Protein AF-A0A2S9FFW2-F1 (afdb_monomer_lite)

Foldseek 3Di:
DQDPLLVVLVVLLVCLVPPPDVVSNVLSPQLSVLSVQLVVCVVVDDPVNVVSNVSSVVSVVVSVVVVVVVVD

Structure (mmCIF, N/CA/C/O backbone):
data_AF-A0A2S9FFW2-F1
#
_entry.id   AF-A0A2S9FFW2-F1
#
loop_
_atom_site.group_PDB
_atom_site.id
_atom_site.type_symbol
_atom_site.label_atom_id
_atom_site.label_alt_id
_atom_site.label_comp_id
_atom_site.label_asym_id
_atom_site.label_entity_id
_atom_site.label_seq_id
_atom_site.pdbx_PDB_ins_code
_atom_site.Cartn_x
_atom_site.Cartn_y
_atom_site.Cartn_z
_atom_site.occupancy
_atom_site.B_iso_or_equiv
_atom_site.auth_seq_id
_atom_site.auth_comp_id
_atom_site.auth_asym_id
_atom_site.auth_atom_id
_atom_site.pdbx_PDB_model_num
ATOM 1 N N . MET A 1 1 ? 20.350 1.958 1.079 1.00 55.03 1 MET A N 1
ATOM 2 C CA . MET A 1 1 ? 19.715 3.287 0.960 1.00 55.03 1 MET A CA 1
ATOM 3 C C . MET A 1 1 ? 18.213 3.073 0.985 1.00 55.03 1 MET A C 1
ATOM 5 O O . MET A 1 1 ? 17.709 2.430 0.075 1.00 55.03 1 MET A O 1
ATOM 9 N N . THR A 1 2 ? 17.522 3.495 2.044 1.00 67.31 2 THR A N 1
ATOM 10 C CA . THR A 1 2 ? 16.053 3.514 2.069 1.00 67.31 2 THR A CA 1
ATOM 11 C C . THR A 1 2 ? 15.575 4.740 1.298 1.00 67.31 2 THR A C 1
ATOM 13 O O . THR A 1 2 ? 16.085 5.836 1.505 1.00 67.31 2 THR A O 1
ATOM 16 N N . SER A 1 3 ? 14.667 4.553 0.339 1.00 89.69 3 SER A N 1
ATOM 17 C CA . SER A 1 3 ? 14.004 5.677 -0.328 1.00 89.69 3 SER A CA 1
ATOM 18 C C . SER A 1 3 ? 12.906 6.242 0.579 1.00 89.69 3 SER A C 1
ATOM 20 O O . SER A 1 3 ? 12.389 5.530 1.442 1.00 89.69 3 SER A O 1
ATOM 22 N N . ILE A 1 4 ? 12.484 7.486 0.335 1.00 95.69 4 ILE A N 1
ATOM 23 C CA . ILE A 1 4 ? 11.346 8.112 1.039 1.00 95.69 4 ILE A CA 1
ATOM 24 C C . ILE A 1 4 ? 10.092 7.221 0.966 1.00 95.69 4 ILE A C 1
ATOM 26 O O . ILE A 1 4 ? 9.352 7.087 1.934 1.00 95.69 4 ILE A O 1
ATOM 30 N N . LEU A 1 5 ? 9.875 6.548 -0.166 1.00 95.62 5 LEU A N 1
ATOM 31 C CA . LEU A 1 5 ? 8.745 5.636 -0.358 1.00 95.62 5 LEU A CA 1
ATOM 32 C C . LEU A 1 5 ? 8.863 4.359 0.490 1.00 95.62 5 LEU A C 1
ATOM 34 O O . LEU A 1 5 ? 7.854 3.851 0.972 1.00 95.62 5 LEU A O 1
ATOM 38 N N . GLN A 1 6 ? 10.079 3.853 0.715 1.00 96.94 6 GLN A N 1
ATOM 39 C CA . GLN A 1 6 ? 10.308 2.712 1.604 1.00 96.94 6 GLN A CA 1
ATOM 40 C C . GLN A 1 6 ? 9.995 3.074 3.065 1.00 96.94 6 GLN A C 1
ATOM 42 O O . GLN A 1 6 ? 9.421 2.264 3.796 1.00 96.94 6 GLN A O 1
ATOM 47 N N . GLU A 1 7 ? 10.359 4.287 3.482 1.00 97.81 7 GLU A N 1
ATOM 48 C CA . GLU A 1 7 ? 10.060 4.814 4.816 1.00 97.81 7 GLU A CA 1
ATOM 49 C C . GLU A 1 7 ? 8.560 5.051 4.995 1.00 97.81 7 GLU A C 1
ATOM 51 O O . GLU A 1 7 ? 7.985 4.598 5.986 1.00 97.81 7 GLU A O 1
ATOM 56 N N . ASN A 1 8 ? 7.902 5.651 3.998 1.00 97.38 8 ASN A N 1
ATOM 57 C CA . ASN A 1 8 ? 6.453 5.834 3.989 1.00 97.38 8 ASN A CA 1
ATOM 58 C C . ASN A 1 8 ? 5.706 4.497 4.124 1.00 97.38 8 ASN A C 1
ATOM 60 O O . ASN A 1 8 ? 4.781 4.391 4.925 1.00 97.38 8 ASN A O 1
ATOM 64 N N . ALA A 1 9 ? 6.149 3.445 3.428 1.00 98.25 9 ALA A N 1
ATOM 65 C CA . ALA A 1 9 ? 5.550 2.117 3.552 1.00 98.25 9 ALA A CA 1
ATOM 66 C C . ALA A 1 9 ? 5.666 1.571 4.987 1.00 98.25 9 ALA A C 1
ATOM 68 O O . ALA A 1 9 ? 4.746 0.934 5.498 1.00 98.25 9 ALA A O 1
ATOM 69 N N . GLY A 1 10 ? 6.792 1.834 5.660 1.00 98.06 10 GLY A N 1
ATOM 70 C CA . GLY A 1 10 ? 6.969 1.509 7.076 1.00 98.06 10 GLY A CA 1
ATOM 71 C C . GLY A 1 10 ? 6.007 2.279 7.983 1.00 98.06 10 GLY A C 1
ATOM 72 O O . GLY A 1 10 ? 5.389 1.681 8.862 1.00 98.06 10 GLY A O 1
ATOM 73 N N . GLN A 1 11 ? 5.835 3.579 7.742 1.00 98.00 11 GLN A N 1
ATOM 74 C CA . GLN A 1 11 ? 4.920 4.422 8.514 1.00 98.00 11 GLN A CA 1
ATOM 75 C C . GLN A 1 11 ? 3.460 3.995 8.342 1.00 98.00 11 GLN A C 1
ATOM 77 O O . GLN A 1 11 ? 2.766 3.841 9.345 1.00 98.00 11 GLN A O 1
ATOM 82 N N . ILE A 1 12 ? 3.014 3.726 7.109 1.00 97.81 12 ILE A N 1
ATOM 83 C CA . ILE A 1 12 ? 1.661 3.221 6.831 1.00 97.81 12 ILE A CA 1
ATOM 84 C C . ILE A 1 12 ? 1.414 1.925 7.609 1.00 97.81 12 ILE A C 1
ATOM 86 O O . ILE A 1 12 ? 0.441 1.827 8.354 1.00 97.81 12 ILE A O 1
ATOM 90 N N . GLN A 1 13 ? 2.316 0.946 7.491 1.00 97.88 13 GLN A N 1
ATOM 91 C CA . GLN A 1 13 ? 2.167 -0.335 8.184 1.00 97.88 13 GLN A CA 1
ATOM 92 C C . GLN A 1 13 ? 2.125 -0.164 9.711 1.00 97.88 13 GLN A C 1
ATOM 94 O O . GLN A 1 13 ? 1.323 -0.812 10.384 1.00 97.88 13 GLN A O 1
ATOM 99 N N . ASN A 1 14 ? 2.955 0.726 10.265 1.00 97.75 14 ASN A N 1
ATOM 100 C CA . ASN A 1 14 ? 2.953 1.014 11.697 1.00 97.75 14 ASN A CA 1
ATOM 101 C C . ASN A 1 14 ? 1.635 1.657 12.155 1.00 97.75 14 ASN A C 1
ATOM 103 O O . ASN A 1 14 ? 1.082 1.233 13.166 1.00 97.75 14 ASN A O 1
ATOM 107 N N . LEU A 1 15 ? 1.102 2.624 11.400 1.00 96.19 15 LEU A N 1
ATOM 108 C CA . LEU A 1 15 ? -0.195 3.247 11.689 1.00 96.19 15 LEU A CA 1
ATOM 109 C C . LEU A 1 15 ? -1.328 2.211 11.707 1.00 96.19 15 LEU A C 1
ATOM 111 O O . LEU A 1 15 ? -2.143 2.206 12.626 1.00 96.19 15 LEU A O 1
ATOM 115 N N . GLY A 1 16 ? -1.341 1.289 10.741 1.00 96.00 16 GLY A N 1
ATOM 116 C CA . GLY A 1 16 ? -2.296 0.180 10.726 1.00 96.00 16 GLY A CA 1
ATOM 117 C C . GLY A 1 16 ? -2.164 -0.742 11.938 1.00 96.00 16 GLY A C 1
ATOM 118 O O . GLY A 1 16 ? -3.166 -1.098 12.555 1.00 96.00 16 GLY A O 1
ATOM 119 N N . SER A 1 17 ? -0.933 -1.092 12.319 1.00 96.06 17 SER A N 1
ATOM 120 C CA . SER A 1 17 ? -0.640 -1.932 13.489 1.00 96.06 17 SER A CA 1
ATOM 121 C C . SER A 1 17 ? -1.178 -1.332 14.796 1.00 96.06 17 SER A C 1
ATOM 123 O O . SER A 1 17 ? -1.796 -2.034 15.595 1.00 96.06 17 SER A O 1
ATOM 125 N N . VAL A 1 18 ? -1.014 -0.020 14.997 1.00 97.12 18 VAL A N 1
ATOM 126 C CA . VAL A 1 18 ? -1.455 0.660 16.230 1.00 97.12 18 VAL A CA 1
ATOM 127 C C . VAL A 1 18 ? -2.938 1.046 16.235 1.00 97.12 18 VAL A C 1
ATOM 129 O O . VAL A 1 18 ? -3.434 1.510 17.258 1.00 97.12 18 VAL A O 1
ATOM 132 N N . SER A 1 19 ? -3.663 0.838 15.131 1.00 93.88 19 SER A N 1
ATOM 133 C CA . SER A 1 19 ? -5.079 1.221 15.003 1.00 93.88 19 SER A CA 1
ATOM 134 C C . SER A 1 19 ? -6.043 0.409 15.880 1.00 93.88 19 SER A C 1
ATOM 136 O O . SER A 1 19 ? -7.200 0.794 16.019 1.00 93.88 19 SER A O 1
ATOM 138 N N . GLN A 1 20 ? -5.602 -0.733 16.427 1.00 93.19 20 GLN A N 1
ATOM 139 C CA . GLN A 1 20 ? -6.444 -1.717 17.131 1.00 93.19 20 GLN A CA 1
ATOM 140 C C . GLN A 1 20 ? -7.635 -2.247 16.305 1.00 93.19 20 GLN A C 1
ATOM 142 O O . GLN A 1 20 ? -8.508 -2.929 16.842 1.00 93.19 20 GLN A O 1
ATOM 147 N N . ASN A 1 21 ? -7.658 -1.994 14.992 1.00 95.44 21 ASN A N 1
ATOM 148 C CA . ASN A 1 21 ? -8.665 -2.497 14.071 1.00 95.44 21 ASN A CA 1
ATOM 149 C C . ASN A 1 21 ? -7.996 -3.457 13.067 1.00 95.44 21 ASN A C 1
ATOM 151 O O . ASN A 1 21 ? -7.188 -3.007 12.250 1.00 95.44 21 ASN A O 1
ATOM 155 N N . PRO A 1 22 ? -8.318 -4.766 13.090 1.00 97.06 22 PRO A N 1
ATOM 156 C CA . PRO A 1 22 ? -7.665 -5.743 12.218 1.00 97.06 22 PRO A CA 1
ATOM 157 C C . PRO A 1 22 ? -7.898 -5.457 10.729 1.00 97.0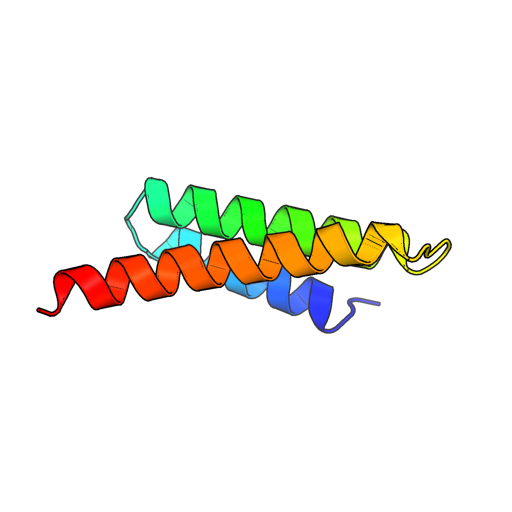6 22 PRO A C 1
ATOM 159 O O . PRO A 1 22 ? -6.993 -5.658 9.927 1.00 97.06 22 PRO A O 1
ATOM 162 N N . ILE A 1 23 ? -9.056 -4.900 10.358 1.00 96.81 23 ILE A N 1
ATOM 163 C CA . ILE A 1 23 ? -9.357 -4.538 8.966 1.00 96.81 23 ILE A CA 1
ATOM 164 C C . ILE A 1 23 ? -8.455 -3.380 8.523 1.00 96.81 23 ILE A C 1
ATOM 166 O O . ILE A 1 23 ? -7.846 -3.443 7.459 1.00 96.81 23 ILE A O 1
ATOM 170 N N . LEU A 1 24 ? -8.309 -2.336 9.346 1.00 96.06 24 LEU A N 1
ATOM 171 C CA . LEU A 1 24 ? -7.419 -1.215 9.014 1.00 96.06 24 LEU A CA 1
ATOM 172 C C . LEU A 1 24 ? -5.945 -1.644 8.983 1.00 96.06 24 LEU A C 1
ATOM 174 O O . LEU A 1 24 ? -5.186 -1.175 8.134 1.00 96.06 24 LEU A O 1
ATOM 178 N N . SER A 1 25 ? -5.550 -2.559 9.872 1.00 97.81 25 SER A N 1
ATOM 179 C CA . SER A 1 25 ? -4.208 -3.148 9.891 1.00 97.81 25 SER A CA 1
ATOM 180 C C . SER A 1 25 ? -3.880 -3.888 8.591 1.00 97.81 25 SER A C 1
ATOM 182 O O . SER A 1 25 ? -2.798 -3.692 8.025 1.00 97.81 25 SER A O 1
ATOM 184 N N . ASP A 1 26 ? -4.832 -4.664 8.068 1.00 98.44 26 ASP A N 1
ATOM 185 C CA . ASP A 1 26 ? -4.687 -5.389 6.805 1.00 98.44 26 ASP A CA 1
ATOM 186 C C . ASP A 1 26 ? -4.582 -4.434 5.609 1.00 98.44 26 ASP A C 1
ATOM 188 O O . ASP A 1 26 ? -3.664 -4.562 4.795 1.00 98.44 26 ASP A O 1
ATOM 192 N N . PHE A 1 27 ? -5.459 -3.427 5.523 1.00 98.50 27 PHE A N 1
ATOM 193 C CA . PHE A 1 27 ? -5.423 -2.427 4.446 1.00 98.50 27 PHE A CA 1
ATOM 194 C C . PHE A 1 27 ? -4.109 -1.640 4.433 1.00 98.50 27 PHE A C 1
ATOM 196 O O . PHE A 1 27 ? -3.490 -1.472 3.380 1.00 98.50 27 PHE A O 1
ATOM 203 N N . ALA A 1 28 ? -3.641 -1.202 5.603 1.00 98.25 28 ALA A N 1
ATOM 204 C CA . ALA A 1 28 ? -2.364 -0.513 5.739 1.00 98.25 28 ALA A CA 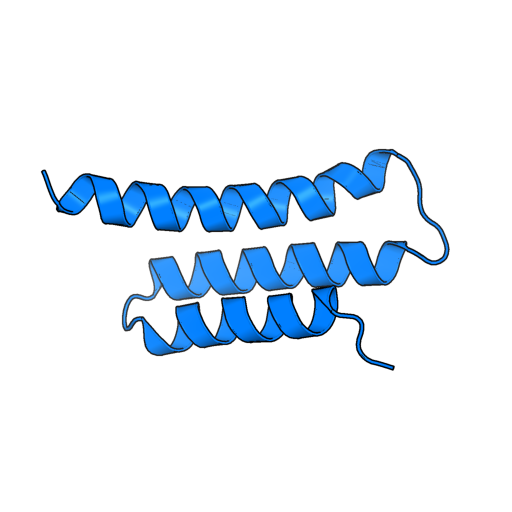1
ATOM 205 C C . ALA A 1 28 ? -1.177 -1.420 5.372 1.00 98.25 28 ALA A C 1
ATOM 207 O O . ALA A 1 28 ? -0.252 -1.003 4.669 1.00 98.25 28 ALA A O 1
ATOM 208 N N . SER A 1 29 ? -1.209 -2.685 5.793 1.00 98.44 29 SER A N 1
ATOM 209 C CA . SER A 1 29 ? -0.180 -3.665 5.436 1.00 98.44 29 SER A CA 1
ATOM 210 C C . SER A 1 29 ? -0.151 -3.936 3.932 1.00 98.44 29 SER A C 1
ATOM 212 O O . SER A 1 29 ? 0.930 -4.076 3.356 1.00 98.44 29 SER A O 1
ATOM 214 N N . LEU A 1 30 ? -1.310 -3.986 3.272 1.00 98.75 30 LEU A N 1
ATOM 215 C CA . LEU A 1 30 ? -1.407 -4.154 1.824 1.00 98.75 30 LEU A CA 1
ATOM 216 C C . LEU A 1 30 ? -0.907 -2.910 1.076 1.00 98.75 30 LEU A C 1
ATOM 218 O O . LEU A 1 30 ? -0.119 -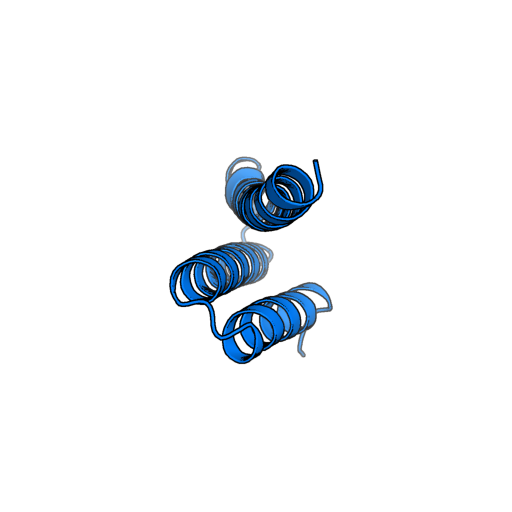3.040 0.139 1.00 98.75 30 LEU A O 1
ATOM 222 N N . ALA A 1 31 ? -1.269 -1.706 1.528 1.00 98.75 31 ALA A N 1
ATOM 223 C CA . ALA A 1 31 ? -0.775 -0.451 0.960 1.00 98.75 31 ALA A CA 1
ATOM 224 C C . ALA A 1 31 ? 0.759 -0.370 1.020 1.00 98.75 31 ALA A C 1
ATOM 226 O O . ALA A 1 31 ? 1.421 -0.074 0.022 1.00 98.75 31 ALA A O 1
ATOM 227 N N . ALA A 1 32 ? 1.340 -0.725 2.170 1.00 98.56 32 ALA A N 1
ATOM 228 C CA . ALA A 1 32 ? 2.784 -0.791 2.355 1.00 98.56 32 ALA A CA 1
ATOM 229 C C . ALA A 1 32 ? 3.456 -1.820 1.428 1.00 98.56 32 ALA A C 1
ATOM 231 O O . ALA A 1 32 ? 4.550 -1.569 0.920 1.00 98.56 32 ALA A O 1
ATOM 232 N N . GLN A 1 33 ? 2.826 -2.974 1.184 1.00 98.62 33 GLN A N 1
ATOM 233 C CA . GLN A 1 33 ? 3.338 -3.982 0.248 1.00 98.62 33 GLN A CA 1
ATOM 234 C C . GLN A 1 33 ? 3.371 -3.461 -1.192 1.00 98.62 33 GLN A C 1
ATOM 236 O O . GLN A 1 33 ? 4.407 -3.569 -1.846 1.00 98.62 33 GLN A O 1
ATOM 241 N N . TYR A 1 34 ? 2.291 -2.833 -1.660 1.00 98.75 34 TYR A N 1
ATOM 242 C CA . TYR A 1 34 ? 2.237 -2.240 -2.998 1.00 98.75 34 TYR A CA 1
ATOM 243 C C . TYR A 1 34 ? 3.255 -1.109 -3.180 1.00 98.75 34 TYR A C 1
ATOM 245 O O . TYR A 1 34 ? 3.939 -1.048 -4.202 1.00 98.75 34 TYR A O 1
ATOM 253 N N . GLN A 1 35 ? 3.445 -0.262 -2.165 1.00 98.50 35 GLN A N 1
ATOM 254 C CA . GLN A 1 35 ? 4.455 0.793 -2.227 1.00 98.50 35 GLN A CA 1
ATOM 255 C C . GLN A 1 35 ? 5.883 0.231 -2.281 1.00 98.50 35 GLN A C 1
ATOM 257 O O . GLN A 1 35 ? 6.718 0.737 -3.029 1.00 98.50 35 GLN A O 1
ATOM 262 N N . ARG A 1 36 ? 6.174 -0.844 -1.536 1.00 98.38 36 ARG A N 1
ATOM 263 C CA . ARG A 1 36 ? 7.472 -1.539 -1.615 1.00 98.38 36 ARG A CA 1
ATOM 264 C C . ARG A 1 36 ? 7.681 -2.194 -2.975 1.00 98.38 36 ARG A C 1
ATOM 266 O O . ARG A 1 36 ? 8.783 -2.105 -3.505 1.00 98.38 36 ARG A O 1
ATOM 273 N N . ALA A 1 37 ? 6.642 -2.798 -3.551 1.00 98.31 37 ALA A N 1
ATOM 274 C CA . ALA A 1 37 ? 6.700 -3.358 -4.898 1.00 98.31 37 ALA A CA 1
ATOM 275 C C . ALA A 1 37 ? 7.008 -2.271 -5.941 1.00 98.31 37 ALA A C 1
ATOM 277 O O . ALA A 1 37 ? 7.869 -2.473 -6.793 1.00 98.31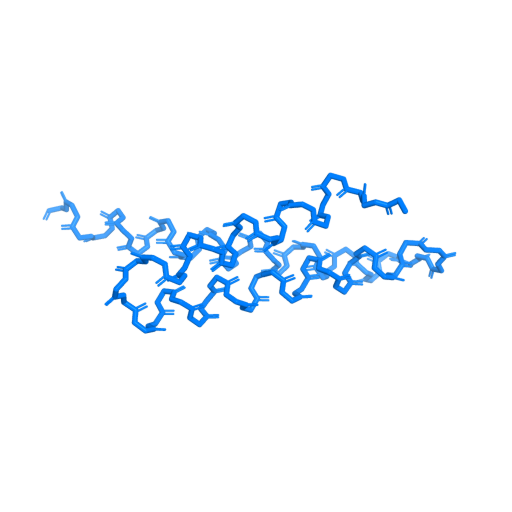 37 ALA A O 1
ATOM 278 N N . TYR A 1 38 ? 6.392 -1.089 -5.821 1.00 97.94 38 TYR A N 1
ATOM 279 C CA . TYR A 1 38 ? 6.720 0.059 -6.669 1.00 97.94 38 TYR A CA 1
ATOM 280 C C . TYR A 1 38 ? 8.186 0.491 -6.517 1.00 97.94 38 TYR A C 1
ATOM 282 O O . TYR A 1 38 ? 8.878 0.689 -7.506 1.00 97.94 38 TYR A O 1
ATOM 290 N N . VAL A 1 39 ? 8.710 0.576 -5.288 1.00 97.62 39 VAL A N 1
ATOM 291 C CA . VAL A 1 39 ? 10.136 0.886 -5.065 1.00 97.62 39 VAL A CA 1
ATOM 292 C C . VAL A 1 39 ? 11.052 -0.162 -5.703 1.00 97.62 39 VAL A C 1
ATOM 294 O O . VAL A 1 39 ? 12.083 0.192 -6.273 1.00 97.62 39 VAL A O 1
ATOM 297 N N . GLN A 1 40 ? 10.679 -1.441 -5.624 1.00 97.50 40 GLN A N 1
ATOM 298 C CA . GLN A 1 40 ? 11.434 -2.543 -6.221 1.00 97.50 40 GLN A CA 1
ATOM 299 C C . GLN A 1 40 ? 11.418 -2.523 -7.753 1.00 97.50 40 GLN A C 1
ATOM 301 O O . GLN A 1 40 ? 12.386 -2.989 -8.350 1.00 97.50 40 GLN A O 1
ATOM 306 N N . SER A 1 41 ? 10.375 -1.979 -8.389 1.00 97.44 41 SER A N 1
ATOM 307 C CA . SER A 1 41 ? 10.286 -1.915 -9.852 1.00 97.44 41 SER A CA 1
ATOM 308 C C . SER A 1 41 ? 11.048 -0.741 -10.470 1.00 97.44 41 SER A C 1
ATOM 310 O O . SER A 1 41 ? 11.377 -0.802 -11.653 1.00 97.44 41 SER A O 1
ATOM 312 N N . ILE A 1 42 ? 11.420 0.286 -9.688 1.00 95.81 42 ILE A N 1
ATOM 313 C CA . ILE A 1 42 ? 12.131 1.491 -10.169 1.00 95.81 42 ILE A CA 1
ATOM 314 C C . ILE A 1 42 ? 13.338 1.183 -11.082 1.00 95.81 42 ILE A C 1
ATOM 316 O O . ILE A 1 42 ? 13.449 1.830 -12.126 1.00 95.81 42 ILE A O 1
ATOM 320 N N . PRO A 1 43 ? 14.246 0.232 -10.767 1.00 96.56 43 PRO A N 1
ATOM 321 C CA . PRO A 1 43 ? 15.416 -0.036 -11.611 1.00 96.56 43 PRO A CA 1
ATOM 322 C C . PRO A 1 43 ? 15.081 -0.526 -13.026 1.00 96.56 43 PRO A C 1
ATOM 324 O O . PRO A 1 43 ? 15.890 -0.356 -13.935 1.00 96.56 43 PRO A O 1
ATOM 327 N N . SER A 1 44 ? 13.911 -1.137 -13.214 1.00 97.31 44 SER A N 1
ATOM 328 C CA . SER A 1 44 ? 13.432 -1.693 -14.485 1.00 97.31 44 SER A CA 1
ATOM 329 C C . SER A 1 44 ? 12.044 -1.160 -14.841 1.00 97.31 44 SER A C 1
ATOM 331 O O . SER A 1 44 ? 11.224 -1.888 -15.397 1.00 97.31 44 SER A O 1
ATOM 333 N N . TYR A 1 45 ? 11.775 0.090 -14.463 1.00 97.50 45 TYR A N 1
ATOM 334 C CA . TYR A 1 45 ? 10.444 0.678 -14.491 1.00 97.50 45 TYR A CA 1
ATOM 335 C C . TYR A 1 45 ? 9.795 0.630 -15.879 1.00 97.50 45 TYR A C 1
ATOM 337 O O . TYR A 1 45 ? 10.405 0.959 -16.901 1.00 97.50 45 TYR A O 1
ATOM 345 N N . THR A 1 46 ? 8.505 0.312 -15.883 1.00 98.38 46 THR A N 1
ATOM 346 C CA .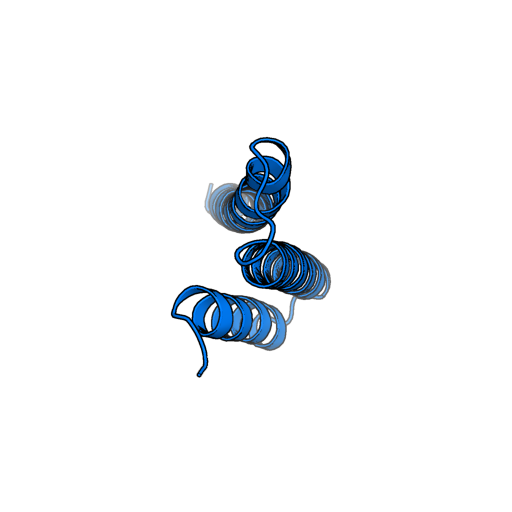 THR A 1 46 ? 7.598 0.391 -17.023 1.00 98.38 46 THR A CA 1
ATOM 347 C C . THR A 1 46 ? 6.367 1.230 -16.661 1.00 98.38 46 THR A C 1
ATOM 349 O O . THR A 1 46 ? 6.007 1.333 -15.489 1.00 98.38 46 THR A O 1
ATOM 352 N N . PRO A 1 47 ? 5.631 1.787 -17.640 1.00 98.31 47 PRO A N 1
ATOM 353 C CA . PRO A 1 47 ? 4.407 2.537 -17.348 1.00 98.31 47 PRO A CA 1
ATOM 354 C C . PRO A 1 47 ? 3.348 1.749 -16.559 1.00 98.31 47 PRO A C 1
ATOM 356 O O . PRO A 1 47 ? 2.542 2.358 -15.856 1.00 98.31 47 PRO A O 1
ATOM 359 N N . ALA A 1 48 ? 3.3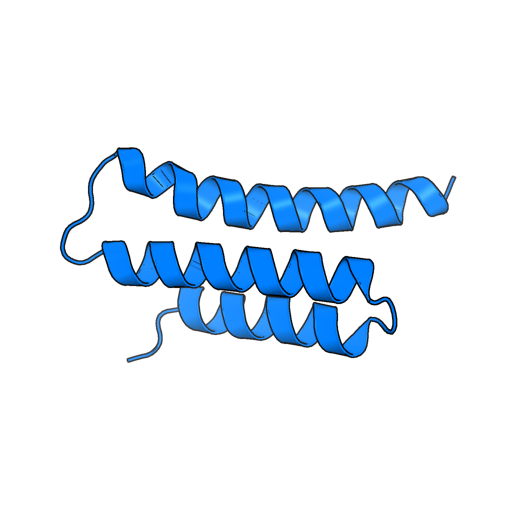47 0.414 -16.654 1.00 98.31 48 ALA A N 1
ATOM 360 C CA . ALA A 1 48 ? 2.440 -0.446 -15.897 1.00 98.31 48 ALA A CA 1
ATOM 361 C C . ALA A 1 48 ? 2.751 -0.453 -14.387 1.00 98.31 48 ALA A C 1
ATOM 363 O O . ALA A 1 48 ? 1.844 -0.637 -13.579 1.00 98.31 48 ALA A O 1
ATOM 364 N N . ASP A 1 49 ? 3.991 -0.175 -13.979 1.00 98.50 49 ASP A N 1
ATOM 365 C CA . ASP A 1 49 ? 4.370 -0.110 -12.563 1.00 98.50 49 ASP A CA 1
ATOM 366 C C . ASP A 1 49 ? 3.691 1.047 -11.817 1.00 98.50 49 ASP A C 1
ATOM 368 O O . ASP A 1 49 ? 3.577 1.007 -10.592 1.00 98.50 49 ASP A O 1
ATOM 372 N N . ASN A 1 50 ? 3.157 2.045 -12.535 1.00 97.88 50 ASN A N 1
ATOM 373 C CA . ASN A 1 50 ? 2.322 3.088 -11.933 1.00 97.88 50 ASN A CA 1
ATOM 374 C C . ASN A 1 50 ? 1.132 2.509 -11.167 1.00 97.88 50 ASN A C 1
ATOM 376 O O . ASN A 1 50 ? 0.756 3.061 -10.135 1.00 97.88 50 ASN A O 1
ATOM 380 N N . TYR A 1 51 ? 0.575 1.384 -11.629 1.00 98.62 51 TYR A N 1
ATOM 381 C CA . TYR A 1 51 ? -0.542 0.739 -10.948 1.00 98.62 51 TYR A CA 1
ATOM 382 C C . TYR A 1 51 ? -0.161 0.265 -9.543 1.00 98.62 51 TYR A C 1
ATOM 384 O O . TYR A 1 51 ? -1.002 0.326 -8.655 1.00 98.62 51 TYR A O 1
ATOM 392 N N . LEU A 1 52 ? 1.104 -0.100 -9.289 1.00 98.62 52 LEU A N 1
ATOM 393 C CA . LEU A 1 52 ? 1.558 -0.453 -7.941 1.00 98.62 52 LEU A CA 1
ATOM 394 C C . LEU A 1 52 ? 1.444 0.745 -6.988 1.00 98.62 52 LEU A C 1
ATOM 396 O O . LEU A 1 52 ? 0.915 0.620 -5.884 1.00 98.62 52 LEU A O 1
ATOM 400 N N . ASN A 1 53 ? 1.890 1.924 -7.428 1.00 97.69 53 ASN A N 1
ATOM 401 C CA . ASN A 1 53 ? 1.806 3.140 -6.624 1.00 97.69 53 ASN A CA 1
ATOM 402 C C . ASN A 1 53 ? 0.359 3.639 -6.476 1.00 97.69 53 ASN A C 1
ATOM 404 O O . ASN A 1 53 ? -0.041 4.037 -5.384 1.00 97.69 53 ASN A O 1
ATOM 408 N N . SER A 1 54 ? -0.441 3.580 -7.546 1.00 98.56 54 SER A N 1
ATOM 409 C CA . SER A 1 54 ? -1.865 3.929 -7.493 1.00 98.56 54 SER A CA 1
ATOM 410 C C . SER A 1 54 ? -2.625 3.027 -6.524 1.00 98.56 54 SER A C 1
ATOM 412 O O . SER A 1 54 ? -3.350 3.535 -5.678 1.00 98.56 54 SER A O 1
ATOM 414 N N . THR A 1 55 ? -2.420 1.708 -6.565 1.00 98.81 55 THR A N 1
ATOM 415 C CA . THR A 1 55 ? -3.073 0.789 -5.623 1.00 98.81 55 THR A CA 1
ATOM 416 C C . THR A 1 55 ? -2.671 1.072 -4.175 1.00 98.81 55 THR A C 1
ATOM 418 O O . THR A 1 55 ? -3.536 1.064 -3.302 1.00 98.81 55 THR A O 1
ATOM 421 N N . ALA A 1 56 ? -1.398 1.383 -3.904 1.00 98.62 56 ALA A N 1
ATOM 422 C CA . ALA A 1 56 ? -0.976 1.795 -2.565 1.00 98.62 56 ALA A CA 1
ATOM 423 C C . ALA A 1 56 ? -1.723 3.053 -2.083 1.00 98.62 56 ALA A C 1
ATOM 425 O O . ALA A 1 56 ? -2.188 3.087 -0.943 1.00 98.62 56 ALA A O 1
ATOM 426 N N . ALA A 1 57 ? -1.868 4.062 -2.948 1.00 98.38 57 ALA A N 1
ATOM 427 C CA . ALA A 1 57 ? -2.584 5.296 -2.629 1.00 98.38 57 ALA A CA 1
ATOM 428 C C . ALA A 1 57 ? -4.084 5.055 -2.387 1.00 98.38 57 ALA A C 1
ATOM 430 O O . ALA A 1 57 ? -4.619 5.520 -1.382 1.00 98.38 57 ALA A O 1
ATOM 431 N N . GLU A 1 58 ? -4.746 4.283 -3.250 1.00 98.75 58 GLU A N 1
ATOM 432 C CA . GLU A 1 58 ? -6.179 3.982 -3.126 1.00 98.75 58 GLU A CA 1
ATOM 433 C C . GLU A 1 58 ? -6.506 3.206 -1.844 1.00 98.75 58 GLU A C 1
ATOM 435 O O . GLU A 1 58 ? -7.528 3.454 -1.209 1.00 98.75 58 GLU A O 1
ATOM 440 N N . LEU A 1 59 ? -5.619 2.313 -1.392 1.00 98.69 59 LEU A N 1
ATOM 441 C CA . LEU A 1 59 ? -5.792 1.615 -0.114 1.00 98.69 59 LEU A CA 1
ATOM 442 C C . LEU A 1 59 ? -5.736 2.573 1.087 1.00 98.69 59 LEU A C 1
ATOM 444 O O . LEU A 1 59 ? -6.505 2.412 2.035 1.00 98.69 59 LEU A O 1
ATOM 448 N N . VAL A 1 60 ? -4.872 3.593 1.045 1.00 97.81 60 VAL A N 1
ATOM 449 C CA . VAL A 1 60 ? -4.822 4.643 2.078 1.00 97.81 60 VAL A CA 1
ATOM 450 C C . VAL A 1 60 ? -6.070 5.528 2.018 1.00 97.81 60 VAL A C 1
ATOM 452 O O . VAL A 1 60 ? -6.651 5.842 3.059 1.00 97.81 60 VAL A O 1
ATOM 455 N N . VAL A 1 61 ? -6.522 5.893 0.814 1.00 98.12 61 VAL A N 1
ATOM 456 C CA . VAL A 1 61 ? -7.768 6.650 0.617 1.00 98.12 61 VAL A CA 1
ATOM 457 C C . VAL A 1 61 ? -8.964 5.870 1.158 1.00 98.12 61 VAL A C 1
ATOM 459 O O . VAL A 1 61 ? -9.775 6.450 1.875 1.00 98.12 61 VAL A O 1
ATOM 462 N N . ALA A 1 62 ? -9.052 4.564 0.900 1.00 97.88 62 ALA A N 1
ATOM 463 C CA . ALA A 1 62 ? -10.129 3.717 1.407 1.00 97.88 62 ALA A CA 1
ATOM 464 C C . ALA A 1 62 ? -10.214 3.750 2.942 1.00 97.88 62 ALA A C 1
ATOM 466 O O . ALA A 1 62 ? -11.301 3.918 3.492 1.00 97.88 62 ALA A O 1
ATOM 467 N N . VAL A 1 63 ? -9.071 3.669 3.634 1.00 95.12 63 VAL A N 1
ATOM 468 C CA . VAL A 1 63 ? -9.006 3.819 5.098 1.00 95.12 63 VAL A CA 1
ATOM 469 C C . VAL A 1 63 ? -9.479 5.208 5.533 1.00 95.12 63 VAL A C 1
ATOM 471 O O . VAL A 1 63 ? -10.303 5.318 6.437 1.00 95.12 63 VAL A O 1
ATOM 474 N N . SER A 1 64 ? -9.012 6.271 4.872 1.00 94.25 64 SER A N 1
ATOM 475 C CA . SER A 1 64 ? -9.416 7.643 5.200 1.00 94.25 64 SER A CA 1
ATOM 476 C C . SER A 1 64 ? -10.921 7.869 5.019 1.00 94.25 64 SER A C 1
ATOM 478 O O . SER A 1 64 ? -11.549 8.467 5.890 1.00 94.25 64 SER A O 1
ATOM 480 N N . GLN A 1 65 ? -11.507 7.373 3.928 1.00 96.88 65 GLN A N 1
ATOM 481 C CA . GLN A 1 65 ? -12.945 7.480 3.669 1.00 96.88 65 GLN A CA 1
ATOM 482 C C . GLN A 1 65 ? -13.767 6.652 4.662 1.00 96.88 65 GLN A C 1
ATOM 484 O O . GLN A 1 65 ? -14.830 7.096 5.090 1.00 96.88 65 GLN A O 1
ATOM 489 N N . ALA A 1 66 ? -13.267 5.485 5.080 1.00 94.06 66 ALA A N 1
ATOM 490 C CA . ALA A 1 66 ? -13.915 4.684 6.113 1.00 94.06 66 ALA A CA 1
ATOM 491 C C . ALA A 1 66 ? -13.979 5.423 7.461 1.00 94.06 66 ALA A C 1
ATOM 493 O O . ALA A 1 66 ? -15.019 5.381 8.113 1.00 94.06 66 ALA A O 1
ATOM 494 N N . CYS A 1 67 ? -12.915 6.135 7.857 1.00 91.50 67 CYS A N 1
ATOM 495 C CA . CYS A 1 67 ? -12.934 6.967 9.064 1.00 91.50 67 CYS A CA 1
ATOM 496 C C . CYS A 1 67 ? -13.989 8.078 8.961 1.00 91.50 67 CYS A C 1
ATOM 498 O O . CYS A 1 67 ? -14.859 8.169 9.828 1.00 91.50 67 CYS A O 1
ATOM 500 N N . LEU A 1 68 ? -13.974 8.840 7.860 1.00 95.38 68 LEU A N 1
ATOM 501 C CA . LEU A 1 68 ? -14.919 9.938 7.620 1.00 95.38 68 LEU A CA 1
ATOM 502 C C . LEU A 1 68 ? -16.382 9.471 7.644 1.00 95.38 68 LEU A C 1
ATOM 504 O O . LEU A 1 68 ? -17.253 10.180 8.139 1.00 95.38 68 LEU A O 1
ATOM 508 N N . ALA A 1 69 ? -16.666 8.264 7.146 1.00 95.56 69 ALA A N 1
ATOM 509 C CA . ALA A 1 69 ? -18.018 7.709 7.120 1.00 95.56 69 ALA A CA 1
ATOM 510 C C . ALA A 1 69 ? -18.613 7.448 8.518 1.00 95.56 69 ALA A C 1
ATOM 512 O O . ALA A 1 69 ? -19.829 7.324 8.643 1.00 95.56 69 ALA A O 1
ATOM 513 N N . THR A 1 70 ? -17.779 7.352 9.560 1.00 91.81 70 THR A N 1
ATOM 514 C CA . THR A 1 70 ? -18.226 7.140 10.950 1.00 91.81 70 THR A CA 1
ATOM 515 C C . THR A 1 70 ? -18.404 8.431 11.749 1.00 91.81 70 THR A C 1
ATOM 517 O O . THR A 1 70 ? -18.934 8.386 12.855 1.00 91.81 70 THR A O 1
ATOM 520 N N . GLU A 1 71 ? -17.980 9.571 11.201 1.00 84.94 71 GLU A N 1
ATOM 521 C CA . GLU A 1 71 ? -18.057 10.889 11.849 1.00 84.94 71 GLU A CA 1
ATOM 522 C C . GLU A 1 71 ? -19.360 11.651 11.520 1.00 84.94 71 GLU A C 1
ATOM 524 O O . GLU A 1 71 ? -19.523 12.794 11.950 1.00 84.94 71 GLU A O 1
ATOM 529 N N . ALA A 1 72 ? -20.273 11.035 10.757 1.00 56.50 72 ALA A N 1
ATOM 530 C CA . ALA A 1 72 ? -21.541 11.613 10.300 1.00 56.50 72 ALA A CA 1
ATOM 531 C C . ALA A 1 72 ? -22.704 11.446 11.294 1.00 56.50 72 ALA A C 1
ATOM 533 O O . ALA A 1 72 ? -22.800 10.378 11.943 1.00 56.50 72 ALA A O 1
#

pLDDT: mean 95.37, std 7.89, range [55.03, 98.81]

Secondary structure (DSSP, 8-state):
---HHHHHHHHHHHHHHHTS-HHHHHHHHHHHHHHHHHHHHGGG--GGGHHHHHHHHHHHHHHHHHHHHT--

Radius of gyration: 13.03 Å; chains: 1; bounding box: 41×17×34 Å

Sequence (72 aa):
MTSILQENAGQIQNLGSVSQNPILSDFASLAAQYQRAYVQSIPSYTPADNYLNSTAAELVVAVSQACLATEA